Protein AF-Q5DE29-F1 (afdb_monomer_lite)

InterPro domains:
  IPR024610 Inhibitor of growth protein, N-terminal histone-binding [PF12998] (3-106)
  IPR024610 Inhibitor of growth protein, N-terminal histone-binding [SM01408] (3-106)
  IPR028651 ING family [PTHR10333] (1-126)

Secondary structure (DSSP, 8-state):
-HHHHHHHHHHHTHHHHHHHHHHHHHHHHHHHHHHHHHHHHHHHHHHHHHHTT-S-HHHHHHHHHHHHHHHHHHHHHHHHHHHHHHHHHHHHHHHHHHHHHHHHHHHHHHHHHSTTHHHHHHHHHHHHHHHHHHHS--

pLDDT: mean 89.61, std 11.3, range [40.38, 98.31]

Radius of gyration: 28.0 Å; chains: 1; bounding box: 69×17×76 Å

Sequence (138 aa):
MLYFEDFMEAIENMPSELNESLTNVRQLDLQAQNILDSLSETIQAFFENCRLGRLLEYEKNTQILNITREYERALVYCKDKREIVENIYSTYRKLMRKLDVELEKFRLELEADNSGVTEQIEKRVQNVLGKALATTSK

Foldseek 3Di:
DVLVVVLCVLCVCLVVLVVVLVVLLVVLVVVLVVLVVVLVVLVVVLVVCVVVVVDDPVRNVVSVVVSVVSNVVSVVSVVVSVVSVVVNVVSVVVSVVSNVVSVVVVVVVVCVVPNCVVVVVVVVVCVVVVVVVVVVPD

Organism: Schistosoma japonicum (NCBI:txid6182)

Structure (mmCIF, N/CA/C/O backbone):
data_AF-Q5DE29-F1
#
_entry.id   AF-Q5DE29-F1
#
loop_
_atom_site.group_PDB
_atom_site.id
_atom_site.type_symbol
_atom_site.label_atom_id
_atom_site.label_alt_id
_atom_site.label_comp_id
_atom_site.label_asym_id
_atom_site.label_entity_id
_atom_site.label_seq_id
_atom_site.pdbx_PDB_ins_code
_atom_site.Cartn_x
_atom_site.Cartn_y
_atom_site.Cartn_z
_atom_site.occupancy
_atom_site.B_iso_or_equiv
_atom_site.auth_seq_id
_atom_site.auth_comp_id
_atom_site.auth_asym_id
_atom_site.auth_atom_id
_atom_site.pdbx_PDB_model_num
ATOM 1 N N . MET A 1 1 ? -16.767 5.890 34.124 1.00 69.62 1 MET A N 1
ATOM 2 C CA . MET A 1 1 ? -16.659 4.617 33.390 1.00 69.62 1 MET A CA 1
ATOM 3 C C . ME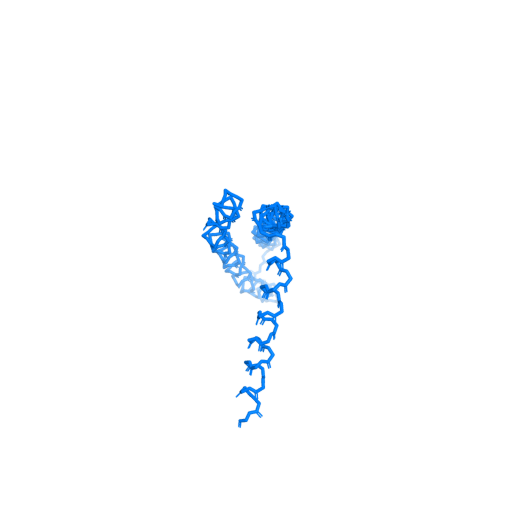T A 1 1 ? -15.254 4.547 32.842 1.00 69.62 1 MET A C 1
ATOM 5 O O . MET A 1 1 ? -15.009 5.010 31.735 1.00 69.62 1 MET A O 1
ATOM 9 N N . LEU A 1 2 ? -14.327 4.080 33.675 1.00 76.06 2 LEU A N 1
ATOM 10 C CA . LEU A 1 2 ? -12.887 4.134 33.400 1.00 76.06 2 LEU A CA 1
ATOM 11 C C . LEU A 1 2 ? -12.532 3.325 32.141 1.00 76.06 2 LEU A C 1
ATOM 13 O O . LEU A 1 2 ? -11.840 3.814 31.258 1.00 76.06 2 LEU A O 1
ATOM 17 N N . TYR A 1 3 ? -13.117 2.134 31.995 1.00 77.00 3 TYR A N 1
ATOM 18 C CA . TYR A 1 3 ? -12.814 1.241 30.872 1.00 77.00 3 TYR A CA 1
ATOM 19 C C . TYR A 1 3 ? -13.400 1.711 29.533 1.00 77.00 3 TYR A C 1
ATOM 21 O O . TYR A 1 3 ? -12.922 1.320 28.471 1.00 77.00 3 TYR A O 1
ATOM 29 N N . PHE A 1 4 ? -14.422 2.573 29.560 1.00 78.38 4 PHE A N 1
ATOM 30 C CA . PHE A 1 4 ? -14.925 3.217 28.346 1.00 78.38 4 PHE A CA 1
ATOM 31 C C . PHE A 1 4 ? -13.976 4.319 27.861 1.00 78.38 4 PHE A C 1
ATOM 33 O O . PHE A 1 4 ? -13.744 4.435 26.661 1.00 78.38 4 PHE A O 1
ATOM 40 N N . GLU A 1 5 ? -13.399 5.101 28.776 1.00 83.62 5 GLU A N 1
ATOM 41 C CA . GLU A 1 5 ? -12.362 6.081 28.434 1.00 83.62 5 GLU A CA 1
ATOM 42 C C . GLU A 1 5 ? -11.120 5.377 27.870 1.00 83.62 5 GLU A C 1
ATOM 44 O O . GLU A 1 5 ? -10.668 5.748 26.789 1.00 83.62 5 GLU A O 1
ATOM 49 N N . ASP A 1 6 ? -10.671 4.283 28.497 1.00 81.69 6 ASP A N 1
ATOM 50 C CA . ASP A 1 6 ? -9.551 3.464 28.004 1.00 81.69 6 ASP A CA 1
ATOM 51 C C . ASP A 1 6 ? -9.821 2.866 26.605 1.00 81.69 6 ASP A C 1
ATOM 53 O O . ASP A 1 6 ? -8.917 2.763 25.766 1.00 81.69 6 ASP A O 1
ATOM 57 N N . PHE A 1 7 ? -11.071 2.474 26.326 1.00 82.06 7 PHE A N 1
ATOM 58 C CA . PHE A 1 7 ? -11.500 2.005 25.004 1.00 82.06 7 PHE A CA 1
ATOM 59 C C . PHE A 1 7 ? -11.448 3.129 23.961 1.00 82.06 7 PHE A C 1
ATOM 61 O O . PHE A 1 7 ? -10.958 2.917 22.849 1.00 82.06 7 PHE A O 1
ATOM 68 N N . MET A 1 8 ? -11.940 4.321 24.309 1.00 87.12 8 MET A N 1
ATOM 69 C CA . MET A 1 8 ? -11.951 5.482 23.417 1.00 87.12 8 MET A CA 1
ATOM 70 C C . MET A 1 8 ? -10.534 5.996 23.133 1.00 87.12 8 MET A C 1
ATOM 72 O O . MET A 1 8 ? -10.209 6.261 21.977 1.00 87.12 8 MET A O 1
ATOM 76 N N . GLU A 1 9 ? -9.667 6.049 24.144 1.00 87.25 9 GLU A N 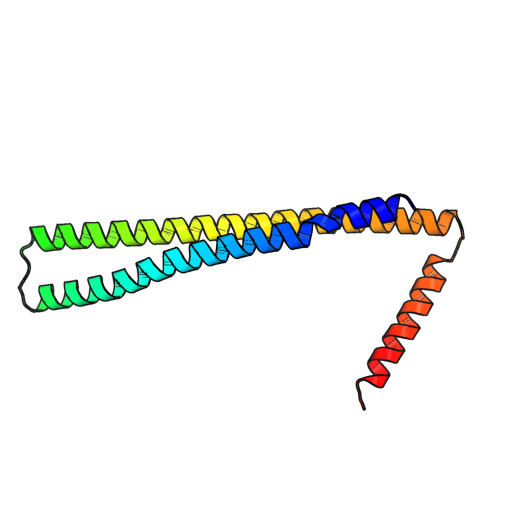1
ATOM 77 C CA . GLU A 1 9 ? -8.253 6.407 23.987 1.00 87.25 9 GLU A CA 1
ATOM 78 C C . GLU A 1 9 ? -7.527 5.403 23.076 1.00 87.25 9 GLU A C 1
ATOM 80 O O . GLU A 1 9 ? -6.733 5.782 22.213 1.00 87.25 9 GLU A O 1
ATOM 85 N N . ALA A 1 10 ? -7.840 4.105 23.191 1.00 81.69 10 ALA A N 1
ATOM 86 C CA . ALA A 1 10 ? -7.231 3.081 22.346 1.00 81.69 10 ALA A CA 1
ATOM 87 C C . ALA A 1 10 ? -7.543 3.253 20.847 1.00 81.69 10 ALA A C 1
ATOM 89 O O . ALA A 1 10 ? -6.726 2.844 20.019 1.00 81.69 10 ALA A O 1
ATOM 90 N N . ILE A 1 11 ? -8.691 3.837 20.482 1.00 88.56 11 ILE A N 1
ATOM 91 C CA . ILE A 1 11 ? -9.079 4.060 19.078 1.00 88.56 11 ILE A CA 1
ATOM 92 C C . ILE A 1 11 ? -8.767 5.464 18.557 1.00 88.56 11 ILE A C 1
ATOM 94 O O . ILE A 1 11 ? -8.786 5.650 17.342 1.00 88.56 11 ILE A O 1
ATOM 98 N N . GLU A 1 12 ? -8.484 6.433 19.426 1.00 90.12 12 GLU A N 1
ATOM 99 C CA . GLU A 1 12 ? -8.433 7.860 19.078 1.00 90.12 12 GLU A CA 1
ATOM 100 C C . GLU A 1 12 ? -7.460 8.168 17.930 1.00 90.12 12 GLU A C 1
ATOM 102 O O . GLU A 1 12 ? -7.821 8.830 16.956 1.00 90.12 12 GLU A O 1
ATOM 107 N N . ASN A 1 13 ? -6.247 7.616 17.992 1.00 87.31 13 ASN A N 1
ATOM 108 C CA . ASN A 1 13 ? -5.200 7.897 17.006 1.00 87.31 13 ASN A CA 1
ATOM 109 C C . ASN A 1 13 ? -5.259 6.992 15.766 1.00 87.31 13 ASN A C 1
ATOM 111 O O . ASN A 1 13 ? -4.666 7.316 14.733 1.00 87.31 13 ASN A O 1
ATOM 115 N N . MET A 1 14 ? -6.010 5.885 15.827 1.00 88.62 14 MET A N 1
ATOM 116 C CA . MET A 1 14 ? -6.025 4.857 14.779 1.00 88.62 14 MET A CA 1
ATOM 117 C C . MET A 1 14 ? -6.376 5.418 13.387 1.00 88.62 14 MET A C 1
ATOM 119 O O . MET A 1 14 ? -5.667 5.088 12.431 1.00 88.62 14 MET A O 1
ATOM 123 N N . PRO A 1 15 ? -7.401 6.280 13.215 1.00 90.69 15 PRO A N 1
ATOM 124 C CA . PRO A 1 15 ? -7.722 6.829 11.900 1.00 90.69 15 PRO A CA 1
ATOM 125 C C . PRO A 1 15 ? -6.585 7.672 11.313 1.00 90.69 15 PRO A C 1
ATOM 127 O O . PRO A 1 15 ? -6.323 7.594 10.113 1.00 90.69 15 PRO A O 1
ATOM 130 N N . SER A 1 16 ? -5.903 8.467 12.144 1.00 92.06 16 SER A N 1
ATOM 131 C CA . SER A 1 16 ? -4.799 9.324 11.698 1.00 92.06 16 SER A CA 1
ATOM 132 C C . SER A 1 16 ? -3.591 8.489 11.274 1.00 92.06 16 SER A C 1
ATOM 134 O O . SER A 1 16 ? -3.097 8.654 10.160 1.00 92.06 16 SER A O 1
ATOM 136 N N . GLU A 1 17 ? -3.170 7.539 12.114 1.00 91.06 17 GLU A N 1
ATOM 137 C CA . GLU A 1 17 ? -2.038 6.643 11.834 1.00 91.06 17 GLU A CA 1
ATOM 138 C C . GLU A 1 17 ? -2.272 5.784 10.582 1.00 91.06 17 GLU A C 1
ATOM 140 O O . GLU A 1 17 ? -1.367 5.581 9.763 1.00 91.06 17 GLU A O 1
ATOM 145 N N . LEU A 1 18 ? -3.505 5.296 10.398 1.00 93.81 18 LEU A N 1
ATOM 146 C CA . LEU A 1 18 ? -3.881 4.533 9.213 1.00 93.81 18 LEU A CA 1
ATOM 147 C C . LEU A 1 18 ? -3.834 5.404 7.954 1.00 93.81 18 LEU A C 1
ATOM 149 O O . LEU A 1 18 ? -3.292 4.972 6.937 1.00 93.81 18 LEU A O 1
ATOM 153 N N . ASN A 1 19 ? -4.369 6.626 8.012 1.00 95.50 19 ASN A N 1
ATOM 154 C CA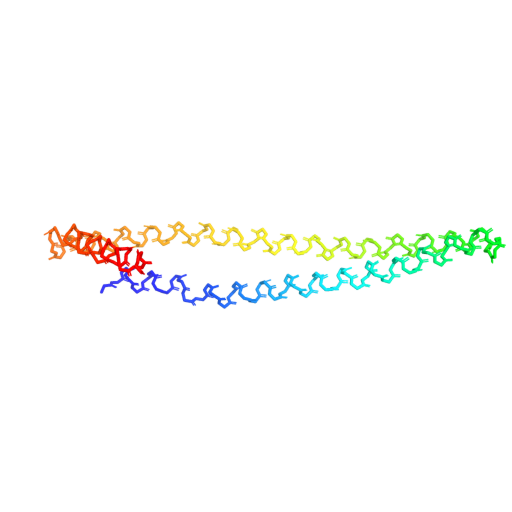 . ASN A 1 19 ? -4.341 7.555 6.882 1.00 95.50 19 ASN A CA 1
ATOM 155 C C . ASN A 1 19 ? -2.911 7.926 6.480 1.00 95.50 19 ASN A C 1
ATOM 157 O O . ASN A 1 19 ? -2.599 7.943 5.288 1.00 95.50 19 ASN A O 1
ATOM 161 N N . GLU A 1 20 ? -2.035 8.185 7.449 1.00 96.44 20 GLU A N 1
ATOM 162 C CA . GLU A 1 20 ? -0.620 8.454 7.192 1.00 96.44 20 GLU A CA 1
ATOM 163 C C . GLU A 1 20 ? 0.054 7.248 6.523 1.00 96.44 20 GLU A C 1
ATOM 165 O O . GLU A 1 20 ? 0.655 7.374 5.453 1.00 96.44 20 GLU A O 1
ATOM 170 N N . SER A 1 21 ? -0.137 6.050 7.080 1.00 96.06 21 SER A N 1
ATOM 171 C CA . SER A 1 21 ? 0.435 4.815 6.533 1.00 96.06 21 SER A CA 1
ATOM 172 C C . SER A 1 21 ? -0.055 4.526 5.107 1.00 96.06 21 SER A C 1
ATOM 174 O O . SER A 1 21 ? 0.738 4.177 4.231 1.00 96.06 21 SER A O 1
ATOM 176 N N . LEU A 1 22 ? -1.351 4.713 4.836 1.00 96.50 22 LEU A N 1
ATOM 177 C CA . LEU A 1 22 ? -1.933 4.538 3.501 1.00 96.50 22 LEU A CA 1
ATOM 178 C C . LEU A 1 22 ? -1.474 5.618 2.513 1.00 96.50 22 LEU A C 1
ATOM 180 O O . LEU A 1 22 ? -1.309 5.334 1.325 1.00 96.50 22 LEU A O 1
ATOM 184 N N . THR A 1 23 ? -1.230 6.838 2.990 1.00 97.88 23 THR A N 1
ATOM 185 C CA . THR A 1 23 ? -0.651 7.912 2.173 1.00 97.88 23 THR A CA 1
ATOM 186 C C . THR A 1 23 ? 0.769 7.550 1.742 1.00 97.88 23 THR A C 1
ATOM 188 O O . THR A 1 23 ? 1.090 7.657 0.557 1.00 97.88 23 THR A O 1
ATOM 191 N N . ASN A 1 24 ? 1.580 7.016 2.658 1.00 97.69 24 ASN A N 1
ATOM 192 C CA . ASN A 1 24 ? 2.929 6.532 2.354 1.00 97.69 24 ASN A CA 1
ATOM 193 C C . ASN A 1 24 ? 2.900 5.364 1.353 1.00 97.69 24 ASN A C 1
ATOM 195 O O . ASN A 1 24 ? 3.648 5.367 0.375 1.00 97.69 24 ASN A O 1
ATOM 199 N N . VAL A 1 25 ? 1.980 4.407 1.528 1.00 98.12 25 VAL A N 1
ATOM 200 C CA . VAL A 1 25 ? 1.744 3.308 0.569 1.00 98.12 25 VAL A CA 1
ATOM 201 C C . VAL A 1 25 ? 1.422 3.846 -0.826 1.00 98.12 25 VAL A C 1
ATOM 203 O O . VAL A 1 25 ? 2.016 3.402 -1.807 1.00 98.12 25 VAL A O 1
ATOM 206 N N . ARG A 1 26 ? 0.524 4.834 -0.925 1.00 98.19 26 ARG A N 1
ATOM 207 C CA . ARG A 1 26 ? 0.161 5.467 -2.200 1.00 98.19 26 ARG A CA 1
ATOM 208 C C . ARG A 1 26 ? 1.354 6.167 -2.850 1.00 98.19 26 ARG A C 1
ATOM 210 O O . ARG A 1 26 ? 1.500 6.108 -4.069 1.00 98.19 26 ARG A O 1
ATOM 217 N N . GLN A 1 27 ? 2.190 6.836 -2.061 1.00 98.19 27 GLN A N 1
ATOM 218 C CA . GLN A 1 27 ? 3.385 7.506 -2.565 1.00 98.19 27 GLN A CA 1
ATOM 219 C C . GLN A 1 27 ? 4.396 6.506 -3.137 1.00 98.19 27 GLN A C 1
ATOM 221 O O . GLN A 1 27 ? 4.895 6.724 -4.241 1.00 98.19 27 GLN A O 1
ATOM 226 N N . LEU A 1 28 ? 4.659 5.403 -2.428 1.00 98.31 28 LEU A N 1
ATOM 227 C CA . LEU A 1 28 ? 5.539 4.332 -2.906 1.00 98.31 28 LEU A CA 1
ATOM 228 C C . LEU A 1 28 ? 4.995 3.679 -4.180 1.00 98.31 28 LEU A C 1
ATOM 230 O O . LEU A 1 28 ? 5.756 3.433 -5.114 1.00 98.31 28 LEU A O 1
ATOM 234 N N . ASP A 1 29 ? 3.679 3.460 -4.252 1.00 98.31 29 ASP A N 1
ATOM 235 C CA . ASP A 1 29 ? 3.040 2.937 -5.462 1.00 98.31 29 ASP A CA 1
ATOM 236 C C . ASP A 1 29 ? 3.206 3.870 -6.658 1.00 98.31 29 ASP A C 1
ATOM 238 O O . ASP A 1 29 ? 3.556 3.419 -7.748 1.00 98.31 29 ASP A O 1
ATOM 242 N N . LEU A 1 30 ? 3.030 5.178 -6.458 1.00 98.31 30 LEU A N 1
ATOM 243 C CA . LEU A 1 30 ? 3.255 6.159 -7.516 1.00 98.31 30 LEU A CA 1
ATOM 244 C C . LEU A 1 30 ? 4.721 6.168 -7.980 1.00 98.31 30 LEU A C 1
ATOM 246 O O . LEU A 1 30 ? 4.987 6.242 -9.178 1.00 98.31 30 LEU A O 1
ATOM 250 N N . GLN A 1 31 ? 5.679 6.068 -7.054 1.00 98.19 31 GLN A N 1
ATOM 251 C CA . GLN A 1 31 ? 7.106 6.012 -7.386 1.00 98.19 31 GLN A CA 1
ATOM 252 C C . GLN A 1 31 ? 7.469 4.754 -8.181 1.00 98.19 31 GLN A C 1
ATOM 254 O O . GLN A 1 31 ? 8.175 4.853 -9.186 1.00 98.19 31 GLN A O 1
ATOM 259 N N . ALA A 1 32 ? 6.966 3.587 -7.771 1.00 98.25 32 ALA A N 1
ATOM 260 C CA . ALA A 1 32 ? 7.156 2.344 -8.507 1.00 98.25 32 ALA A CA 1
ATOM 261 C C . ALA A 1 32 ? 6.537 2.425 -9.910 1.00 98.25 32 ALA A C 1
ATOM 263 O O . ALA A 1 32 ? 7.205 2.087 -10.887 1.00 98.25 32 ALA A O 1
ATOM 264 N N . GLN A 1 33 ? 5.302 2.929 -10.024 1.00 98.12 33 GLN A N 1
ATOM 265 C CA . GLN A 1 33 ? 4.602 3.043 -11.304 1.00 98.12 33 GLN A CA 1
ATOM 266 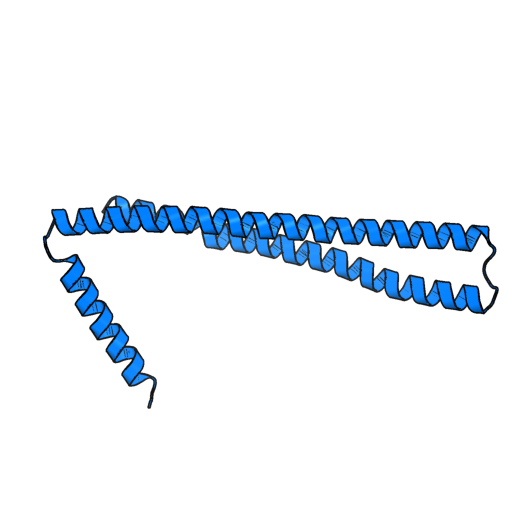C C . GLN A 1 33 ? 5.346 3.957 -12.283 1.00 98.12 33 GLN A C 1
ATOM 268 O O . GLN A 1 33 ? 5.585 3.558 -13.417 1.00 98.12 33 GLN A O 1
ATOM 273 N N . ASN A 1 34 ? 5.809 5.126 -11.829 1.00 98.06 34 ASN A N 1
ATOM 274 C CA . ASN A 1 34 ? 6.570 6.052 -12.671 1.00 98.06 34 ASN A CA 1
ATOM 275 C C . ASN A 1 34 ? 7.837 5.405 -13.260 1.00 98.06 34 ASN A C 1
ATOM 277 O O . ASN A 1 34 ? 8.190 5.660 -14.412 1.00 98.06 34 ASN A O 1
ATOM 281 N N . ILE A 1 35 ? 8.526 4.559 -12.483 1.00 98.06 35 ILE A N 1
ATOM 282 C CA . ILE A 1 35 ? 9.702 3.825 -12.971 1.00 98.06 35 ILE A CA 1
ATOM 283 C C . ILE A 1 35 ? 9.290 2.775 -13.997 1.00 98.06 35 ILE A C 1
ATOM 285 O O . ILE A 1 35 ? 9.931 2.669 -15.038 1.00 98.06 35 ILE A O 1
ATOM 289 N N . LEU A 1 36 ? 8.238 2.005 -13.718 1.00 97.88 36 LEU A N 1
ATOM 290 C CA . LEU A 1 36 ? 7.755 0.962 -14.623 1.00 97.88 36 LEU A CA 1
ATOM 291 C C . LEU A 1 36 ? 7.283 1.536 -15.966 1.00 97.88 36 LEU A C 1
ATOM 293 O O . LEU A 1 36 ? 7.573 0.947 -17.008 1.00 97.88 36 LEU A O 1
ATOM 297 N N . ASP A 1 37 ? 6.632 2.698 -15.954 1.00 97.88 37 ASP A N 1
ATOM 298 C CA . ASP A 1 37 ? 6.189 3.388 -17.167 1.00 97.88 37 ASP A CA 1
ATOM 299 C C . ASP A 1 37 ? 7.394 3.856 -17.999 1.00 97.88 37 ASP A C 1
ATOM 301 O O . ASP A 1 37 ? 7.496 3.542 -19.186 1.00 97.88 37 ASP A O 1
ATOM 305 N N . SER A 1 38 ? 8.375 4.507 -17.361 1.00 96.94 38 SER A N 1
ATOM 306 C CA . SER A 1 38 ? 9.622 4.926 -18.020 1.00 96.94 38 SER A CA 1
ATOM 307 C C . SER A 1 38 ? 10.447 3.739 -18.544 1.00 96.94 38 SER A C 1
ATOM 309 O O . SER A 1 38 ? 11.034 3.798 -19.631 1.00 96.94 38 SER A O 1
ATOM 311 N N . LEU A 1 39 ? 10.469 2.628 -17.804 1.00 97.25 39 LEU A N 1
ATOM 312 C CA . LEU A 1 39 ? 11.098 1.380 -18.227 1.00 97.25 39 LEU A CA 1
ATOM 313 C C . LEU A 1 39 ? 10.422 0.796 -19.463 1.00 97.25 39 LEU A C 1
ATOM 315 O O . LEU A 1 39 ? 11.125 0.357 -20.367 1.00 97.25 39 LEU A O 1
ATOM 319 N N . SER A 1 40 ? 9.090 0.811 -19.528 1.00 97.00 40 SER A N 1
ATOM 320 C CA . SER A 1 40 ? 8.336 0.317 -20.685 1.00 97.00 40 SER A CA 1
ATOM 321 C C . SER A 1 40 ? 8.769 1.020 -21.977 1.00 97.00 40 SER A C 1
ATOM 323 O O . SER A 1 40 ? 9.135 0.362 -22.956 1.00 97.00 40 SER A O 1
ATOM 325 N N . GLU A 1 41 ? 8.848 2.354 -21.950 1.00 96.69 41 GLU A N 1
ATOM 326 C CA . GLU A 1 41 ? 9.324 3.160 -23.082 1.00 96.69 41 GLU A CA 1
ATOM 327 C C . GLU A 1 41 ? 10.791 2.854 -23.429 1.00 96.69 41 GLU A C 1
ATOM 329 O O . GLU A 1 41 ? 11.144 2.654 -24.596 1.00 96.69 41 GLU A O 1
ATOM 334 N N . THR A 1 42 ? 11.648 2.757 -22.408 1.00 95.75 42 THR A N 1
ATOM 335 C CA . THR A 1 42 ? 13.083 2.469 -22.568 1.00 95.75 42 THR A CA 1
ATOM 336 C C . THR A 1 42 ? 13.316 1.096 -23.198 1.00 95.75 42 THR A C 1
ATOM 338 O O . THR A 1 42 ? 14.139 0.955 -24.103 1.00 95.75 42 THR A O 1
ATOM 341 N N . ILE A 1 43 ? 12.573 0.081 -22.756 1.00 96.81 43 ILE A N 1
ATOM 342 C CA . ILE A 1 43 ? 12.654 -1.291 -23.261 1.00 96.81 43 ILE A CA 1
ATOM 343 C C . ILE A 1 43 ? 12.183 -1.350 -24.713 1.00 96.81 43 ILE A C 1
ATOM 345 O O . ILE A 1 43 ? 12.854 -1.959 -25.549 1.00 96.81 43 ILE A O 1
ATOM 349 N N . GLN A 1 44 ? 11.073 -0.684 -25.042 1.00 96.81 44 GLN A N 1
ATOM 350 C CA . GLN A 1 44 ? 10.579 -0.616 -26.416 1.00 96.81 44 GLN A CA 1
ATOM 351 C C . GLN A 1 44 ? 11.618 0.029 -27.346 1.00 96.81 44 GLN A C 1
ATOM 353 O O . GLN A 1 44 ? 11.956 -0.534 -28.390 1.00 96.81 44 GLN A O 1
ATOM 358 N N . ALA A 1 45 ? 12.185 1.170 -26.945 1.00 95.31 45 ALA A N 1
ATOM 359 C CA . ALA A 1 45 ? 13.231 1.844 -27.707 1.00 95.31 45 ALA A CA 1
ATOM 360 C C . ALA A 1 45 ? 14.499 0.982 -27.836 1.00 95.31 45 ALA A C 1
ATOM 362 O O . ALA A 1 45 ? 15.122 0.940 -28.901 1.00 95.31 45 ALA A O 1
ATOM 363 N N . PHE A 1 46 ? 14.888 0.272 -26.777 1.00 95.94 46 PHE A N 1
ATOM 364 C CA . PHE A 1 46 ? 16.035 -0.630 -26.788 1.00 95.94 46 PHE A CA 1
ATOM 365 C C . PHE A 1 46 ? 15.863 -1.764 -27.807 1.00 95.94 46 PHE A C 1
ATOM 367 O O . PHE A 1 46 ? 16.760 -1.993 -28.625 1.00 95.94 46 PHE A O 1
ATOM 374 N N . PHE A 1 47 ? 14.709 -2.437 -27.811 1.00 95.44 47 PHE A N 1
ATOM 375 C CA . PHE A 1 47 ? 14.437 -3.516 -28.761 1.00 95.44 47 PHE A CA 1
ATOM 376 C C . PHE A 1 47 ? 14.363 -3.020 -30.207 1.00 95.44 47 PHE A C 1
ATOM 378 O O . PHE A 1 47 ? 14.931 -3.663 -31.090 1.00 95.44 47 PHE A O 1
ATOM 385 N N . GLU A 1 48 ? 13.756 -1.858 -30.460 1.00 96.38 48 GLU A N 1
ATOM 386 C CA . GLU A 1 48 ? 13.737 -1.262 -31.800 1.00 96.38 48 GLU A CA 1
ATOM 387 C C . GLU A 1 48 ? 15.146 -0.922 -32.300 1.00 96.38 48 GLU A C 1
ATOM 389 O O . GLU A 1 48 ? 15.504 -1.232 -33.438 1.00 96.38 48 GLU A O 1
ATOM 394 N N . ASN A 1 49 ? 15.997 -0.355 -31.444 1.00 94.00 49 ASN A N 1
ATOM 395 C CA . ASN A 1 49 ? 17.376 -0.050 -31.819 1.00 94.00 49 ASN A CA 1
ATOM 396 C C . ASN A 1 49 ? 18.227 -1.314 -32.030 1.00 94.00 49 ASN A C 1
ATOM 398 O O . ASN A 1 49 ? 19.047 -1.345 -32.951 1.00 94.00 49 ASN A O 1
ATOM 402 N N . CYS A 1 50 ? 17.997 -2.376 -31.250 1.00 92.94 50 CYS A N 1
ATOM 403 C CA . CYS A 1 50 ? 18.609 -3.685 -31.483 1.00 92.94 50 CYS A CA 1
ATOM 404 C C . CYS A 1 50 ? 18.170 -4.288 -32.825 1.00 92.94 50 CYS A C 1
ATOM 406 O O . CYS A 1 50 ? 19.016 -4.738 -33.597 1.00 92.94 50 CYS A O 1
ATOM 408 N N . ARG A 1 51 ? 16.865 -4.255 -33.128 1.00 93.56 51 ARG A N 1
ATOM 409 C CA . ARG A 1 51 ? 16.286 -4.771 -34.381 1.00 93.56 51 ARG A CA 1
ATOM 410 C C . ARG A 1 51 ? 16.875 -4.085 -35.610 1.00 93.56 51 ARG A C 1
ATOM 412 O O . ARG A 1 51 ? 17.117 -4.734 -36.622 1.00 93.56 51 ARG A O 1
ATOM 419 N N . LEU A 1 52 ? 17.119 -2.781 -35.512 1.00 94.00 52 LEU A N 1
ATOM 420 C CA . LEU A 1 52 ? 17.683 -1.966 -36.588 1.00 94.00 52 LEU A CA 1
ATOM 421 C C . LEU A 1 52 ? 19.220 -2.016 -36.653 1.00 94.00 52 LEU A C 1
ATOM 423 O O . LEU A 1 52 ? 19.804 -1.325 -37.485 1.00 94.00 52 LEU A O 1
ATOM 427 N N . GLY A 1 53 ? 19.880 -2.791 -35.783 1.00 91.44 53 GLY A N 1
ATOM 428 C CA . GLY A 1 53 ? 21.342 -2.897 -35.743 1.00 91.44 53 GLY A CA 1
ATOM 429 C C . GLY A 1 53 ? 22.047 -1.590 -35.366 1.00 91.44 53 GLY A C 1
ATOM 430 O O . GLY A 1 53 ? 23.198 -1.390 -35.738 1.00 91.44 53 GLY A O 1
ATOM 431 N N . ARG A 1 54 ? 21.360 -0.686 -34.654 1.00 90.50 54 ARG A N 1
ATOM 432 C CA . ARG A 1 54 ? 21.854 0.662 -34.314 1.00 90.50 54 ARG A CA 1
ATOM 433 C C . ARG A 1 54 ? 22.762 0.703 -33.087 1.00 90.50 54 ARG A C 1
ATOM 435 O O . ARG A 1 54 ? 23.309 1.759 -32.801 1.00 90.50 54 ARG A O 1
ATOM 442 N N . LEU A 1 55 ? 22.875 -0.406 -32.356 1.00 90.50 55 LEU A N 1
ATOM 443 C CA . LEU A 1 55 ? 23.616 -0.487 -31.098 1.00 90.50 55 LEU A CA 1
ATOM 444 C C . LEU A 1 55 ? 24.804 -1.433 -31.214 1.00 90.50 55 LEU A C 1
ATOM 446 O O . LEU A 1 55 ? 24.666 -2.579 -31.657 1.00 90.50 55 LEU A O 1
ATOM 450 N N . LEU A 1 56 ? 25.947 -0.964 -30.728 1.00 93.62 56 LEU A N 1
ATOM 451 C CA . LEU A 1 56 ? 27.136 -1.775 -30.508 1.00 93.62 56 LEU A CA 1
ATOM 452 C C . LEU A 1 56 ? 26.937 -2.688 -29.290 1.00 93.62 56 LEU A C 1
ATOM 454 O O . LEU A 1 56 ? 26.122 -2.425 -28.407 1.00 93.62 56 LEU A O 1
ATOM 458 N N . GLU A 1 57 ? 27.707 -3.773 -29.216 1.00 92.25 57 GLU A N 1
ATOM 459 C CA . GLU A 1 57 ? 27.543 -4.784 -28.162 1.00 92.25 57 GLU A CA 1
ATOM 460 C C . GLU A 1 57 ? 27.740 -4.209 -26.748 1.00 92.25 57 GLU A C 1
ATOM 462 O O . GLU A 1 57 ? 26.995 -4.543 -25.827 1.00 92.25 57 GLU A O 1
ATOM 467 N N . TYR A 1 58 ? 28.689 -3.280 -26.574 1.00 94.25 58 TYR A N 1
ATOM 468 C CA . TYR A 1 58 ? 28.889 -2.614 -25.285 1.00 94.25 58 TYR A CA 1
ATOM 469 C C . TYR A 1 58 ? 27.683 -1.742 -24.897 1.00 94.25 58 TYR A C 1
ATOM 471 O O . TYR A 1 58 ? 27.296 -1.735 -23.732 1.00 94.25 58 TYR A O 1
ATOM 479 N N . GLU A 1 59 ? 27.050 -1.058 -25.858 1.00 93.19 59 GLU A N 1
ATOM 480 C CA . GLU A 1 59 ? 25.887 -0.192 -25.614 1.00 93.19 59 GLU A CA 1
ATOM 481 C C . GLU A 1 59 ? 24.680 -1.014 -25.184 1.00 93.19 59 GLU A C 1
ATOM 483 O O . GLU A 1 59 ? 23.947 -0.613 -24.279 1.00 93.19 59 GLU A O 1
ATOM 488 N N . LYS A 1 60 ? 24.509 -2.203 -25.777 1.00 93.62 60 LYS A N 1
ATOM 489 C CA . LYS A 1 60 ? 23.474 -3.147 -25.350 1.00 93.62 60 LYS A CA 1
ATOM 490 C C . LYS A 1 60 ? 23.675 -3.571 -23.904 1.00 93.62 60 LYS A C 1
ATOM 492 O O . LYS A 1 60 ? 22.739 -3.485 -23.114 1.00 93.62 60 LYS A O 1
ATOM 497 N N . ASN A 1 61 ? 24.894 -3.970 -23.545 1.00 95.25 61 ASN A N 1
ATOM 498 C CA . ASN A 1 61 ? 25.216 -4.379 -22.179 1.00 95.25 61 ASN A CA 1
ATOM 499 C C . ASN A 1 61 ? 24.979 -3.243 -21.175 1.00 95.25 61 ASN A C 1
ATOM 501 O O . ASN A 1 61 ? 24.390 -3.468 -20.119 1.00 95.25 61 ASN A O 1
ATOM 505 N N . THR A 1 62 ? 25.368 -2.011 -21.516 1.00 95.69 62 THR A N 1
ATOM 506 C CA . THR A 1 62 ? 25.100 -0.833 -20.680 1.00 95.69 62 THR A CA 1
ATOM 507 C C . THR A 1 62 ? 23.602 -0.584 -20.502 1.00 95.69 62 THR A C 1
ATOM 509 O O . THR A 1 62 ? 23.158 -0.347 -19.378 1.00 95.69 62 THR A O 1
ATOM 512 N N . GLN A 1 63 ? 22.809 -0.670 -21.573 1.00 94.44 63 GLN A N 1
ATOM 513 C CA . GLN A 1 63 ? 21.359 -0.471 -21.492 1.00 94.44 63 GLN A CA 1
ATOM 514 C C . GLN A 1 63 ? 20.672 -1.559 -20.663 1.00 94.44 63 GLN A C 1
ATOM 516 O O . GLN A 1 63 ? 19.849 -1.242 -19.808 1.00 94.44 63 GLN A O 1
ATOM 521 N N . ILE A 1 64 ? 21.056 -2.826 -20.840 1.00 95.62 64 ILE A N 1
ATOM 522 C CA . ILE A 1 64 ? 20.535 -3.945 -20.040 1.00 95.62 64 ILE A CA 1
ATOM 523 C C . ILE A 1 64 ? 20.836 -3.735 -18.552 1.00 95.62 64 ILE A C 1
ATOM 525 O O . ILE A 1 64 ? 19.956 -3.920 -17.709 1.00 95.62 64 ILE A O 1
ATOM 529 N N . LEU A 1 65 ? 22.056 -3.306 -18.218 1.00 97.25 65 LEU A N 1
ATOM 530 C CA . LEU A 1 65 ? 22.447 -3.021 -16.838 1.00 97.25 65 LEU A CA 1
ATOM 531 C C . LEU A 1 65 ? 21.612 -1.876 -16.238 1.00 97.25 65 LEU A C 1
ATOM 533 O O . LEU A 1 65 ? 21.180 -1.961 -15.089 1.00 97.25 65 LEU A O 1
ATOM 537 N N . ASN A 1 66 ? 21.356 -0.821 -17.014 1.00 96.69 66 ASN A N 1
ATOM 538 C CA . ASN A 1 66 ? 20.520 0.298 -16.579 1.00 96.69 66 ASN A CA 1
ATOM 539 C C . ASN A 1 66 ? 19.065 -0.130 -16.359 1.00 96.69 66 ASN A C 1
ATOM 541 O O . ASN A 1 66 ? 18.518 0.150 -15.297 1.00 96.69 66 ASN A O 1
ATOM 545 N N . ILE A 1 67 ? 18.472 -0.864 -17.305 1.00 97.19 67 ILE A N 1
ATOM 546 C CA . ILE A 1 67 ? 17.112 -1.414 -17.186 1.00 97.19 67 ILE A CA 1
ATOM 547 C C . ILE A 1 67 ? 16.997 -2.296 -15.937 1.00 97.19 67 ILE A C 1
ATOM 549 O O . ILE A 1 67 ? 16.051 -2.162 -15.164 1.00 97.19 67 ILE A O 1
ATOM 553 N N . THR A 1 68 ? 17.984 -3.164 -15.701 1.00 97.50 68 THR A N 1
ATOM 554 C CA . THR A 1 68 ? 18.007 -4.052 -14.528 1.00 97.50 68 THR A CA 1
ATOM 555 C C . THR A 1 68 ? 18.039 -3.251 -13.227 1.00 97.50 68 THR A C 1
ATOM 557 O O . THR A 1 68 ? 17.225 -3.495 -12.340 1.00 97.50 68 THR A O 1
ATOM 560 N N . ARG A 1 69 ? 18.914 -2.241 -13.134 1.00 97.94 69 ARG A N 1
ATOM 561 C CA . ARG A 1 69 ? 19.017 -1.368 -11.954 1.00 97.94 69 ARG A CA 1
ATOM 562 C C . ARG A 1 69 ? 17.708 -0.630 -11.663 1.00 97.94 69 ARG A C 1
ATOM 564 O O . ARG A 1 69 ? 17.315 -0.479 -10.510 1.00 97.94 69 ARG A O 1
ATOM 571 N N . GLU A 1 70 ? 17.036 -0.153 -12.701 1.00 97.75 70 GLU A N 1
ATOM 572 C CA . GLU A 1 70 ? 15.757 0.544 -12.572 1.00 97.75 70 GLU A CA 1
ATOM 573 C C . GLU A 1 70 ? 14.638 -0.400 -12.098 1.00 97.75 70 GLU A C 1
ATOM 575 O O . GLU A 1 70 ? 13.875 -0.044 -11.198 1.00 97.75 70 GLU A O 1
ATOM 580 N N . TYR A 1 71 ? 14.595 -1.641 -12.596 1.00 97.94 71 TYR A N 1
ATOM 581 C CA . TYR A 1 71 ? 13.684 -2.665 -12.069 1.00 97.94 71 TYR A CA 1
ATOM 582 C C . TYR A 1 71 ? 13.963 -3.002 -10.603 1.00 97.94 71 TYR A C 1
ATOM 584 O O . TYR A 1 71 ? 13.025 -3.129 -9.815 1.00 97.94 71 TYR A O 1
ATOM 592 N N . GLU A 1 72 ? 15.234 -3.126 -10.216 1.00 98.19 72 GLU A N 1
ATOM 593 C CA . GLU A 1 72 ? 15.620 -3.336 -8.818 1.00 98.19 72 GLU A CA 1
ATOM 594 C C . GLU A 1 72 ? 15.144 -2.180 -7.932 1.00 98.19 72 GLU A C 1
ATOM 596 O O . GLU A 1 72 ? 14.627 -2.419 -6.841 1.00 98.19 72 GLU A O 1
ATOM 601 N N . ARG A 1 73 ? 15.233 -0.935 -8.418 1.00 97.81 73 ARG A N 1
ATOM 602 C CA . ARG A 1 73 ? 14.722 0.241 -7.703 1.00 97.81 73 ARG A CA 1
ATOM 603 C C . ARG A 1 73 ? 13.203 0.195 -7.524 1.00 97.81 73 ARG A C 1
ATOM 605 O O . ARG A 1 73 ? 12.725 0.407 -6.413 1.00 97.81 73 ARG A O 1
ATOM 612 N N . ALA A 1 74 ? 12.446 -0.137 -8.571 1.00 98.12 74 ALA A N 1
ATOM 613 C CA . ALA A 1 74 ? 10.995 -0.323 -8.459 1.00 98.12 74 ALA A CA 1
ATOM 614 C C . ALA A 1 74 ? 10.634 -1.460 -7.483 1.00 98.12 74 ALA A C 1
ATOM 616 O O . ALA A 1 74 ? 9.693 -1.343 -6.698 1.00 98.12 74 ALA A O 1
ATOM 617 N N . LEU A 1 75 ? 11.412 -2.548 -7.482 1.00 98.19 75 LEU A N 1
ATOM 618 C CA . LEU A 1 75 ? 11.221 -3.671 -6.567 1.00 98.19 75 LEU A CA 1
ATOM 619 C C . LEU A 1 75 ? 11.428 -3.272 -5.099 1.00 98.19 75 LEU A C 1
ATOM 621 O O . LEU A 1 75 ? 10.716 -3.790 -4.239 1.00 98.19 75 LEU A O 1
ATOM 625 N N . VAL A 1 76 ? 12.373 -2.374 -4.803 1.00 98.31 76 VAL A N 1
ATOM 626 C CA . VAL A 1 76 ? 12.566 -1.835 -3.446 1.00 98.31 76 VAL A CA 1
ATOM 627 C C . VAL A 1 76 ? 11.302 -1.114 -2.978 1.00 98.31 76 VAL A C 1
ATOM 629 O O . VAL A 1 76 ? 10.752 -1.502 -1.953 1.00 98.31 76 VAL A O 1
ATOM 632 N N . TYR A 1 77 ? 10.743 -0.194 -3.773 1.00 98.25 77 TYR A N 1
ATOM 633 C CA . TYR A 1 77 ? 9.490 0.487 -3.411 1.00 98.25 77 TYR A CA 1
ATOM 634 C C . TYR A 1 77 ? 8.326 -0.482 -3.169 1.00 98.25 77 TYR A C 1
ATOM 636 O O . TYR A 1 77 ? 7.561 -0.320 -2.218 1.00 98.25 77 TYR A O 1
ATOM 644 N N . CYS A 1 78 ? 8.211 -1.535 -3.982 1.00 97.62 78 CYS A N 1
ATOM 645 C CA . CYS A 1 78 ? 7.204 -2.577 -3.779 1.00 97.62 78 CYS A CA 1
ATOM 646 C C . CYS A 1 78 ? 7.403 -3.356 -2.465 1.00 97.62 78 CYS A C 1
ATOM 648 O O . CYS A 1 78 ? 6.417 -3.725 -1.820 1.00 97.62 78 CYS A O 1
ATOM 650 N N . LYS A 1 79 ? 8.654 -3.626 -2.067 1.00 98.25 79 LYS A N 1
ATOM 651 C CA . LYS A 1 79 ? 8.976 -4.295 -0.795 1.00 98.25 79 LYS A CA 1
ATOM 652 C C . LYS A 1 79 ? 8.654 -3.401 0.398 1.00 98.25 79 LYS A C 1
ATOM 654 O O . LYS A 1 79 ? 7.979 -3.873 1.309 1.00 98.25 79 LYS A O 1
ATOM 659 N N . ASP A 1 80 ? 9.050 -2.134 0.345 1.00 98.19 80 ASP A N 1
ATOM 660 C CA . ASP A 1 80 ? 8.787 -1.154 1.403 1.00 98.19 80 ASP A CA 1
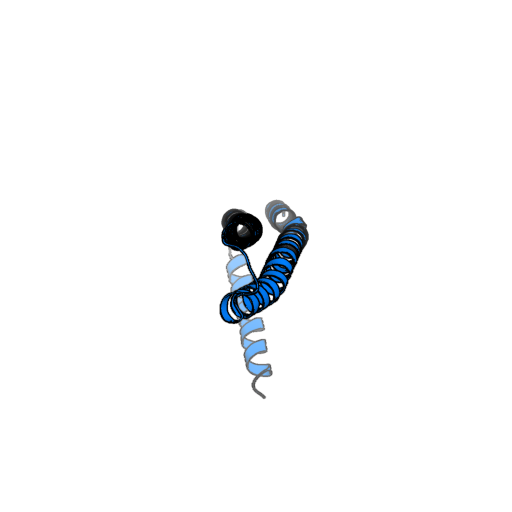ATOM 661 C C . ASP A 1 80 ? 7.276 -0.965 1.592 1.00 98.19 80 ASP A C 1
ATOM 663 O O . ASP A 1 80 ? 6.755 -1.002 2.707 1.00 98.19 80 ASP A O 1
ATOM 667 N N . LYS A 1 81 ? 6.524 -0.884 0.485 1.00 97.19 81 LYS A N 1
ATOM 668 C CA . LYS A 1 81 ? 5.059 -0.835 0.519 1.00 97.19 81 LYS A CA 1
ATOM 669 C C . LYS A 1 81 ? 4.464 -2.045 1.236 1.00 97.19 81 LYS A C 1
ATOM 671 O O . LYS A 1 81 ? 3.550 -1.898 2.048 1.00 97.19 81 LYS A O 1
ATOM 676 N N . ARG A 1 82 ? 4.953 -3.248 0.919 1.00 98.12 82 ARG A N 1
ATOM 677 C CA . ARG A 1 82 ? 4.486 -4.487 1.553 1.00 98.12 82 ARG A CA 1
ATOM 678 C C . ARG A 1 82 ? 4.737 -4.455 3.059 1.00 98.12 82 ARG A C 1
ATOM 680 O O . ARG A 1 82 ? 3.841 -4.821 3.810 1.00 98.12 82 ARG A O 1
ATOM 687 N N . GLU A 1 83 ? 5.908 -3.995 3.487 1.00 97.94 83 GLU A N 1
ATOM 688 C CA . GLU A 1 83 ? 6.256 -3.884 4.906 1.00 97.94 83 GLU A CA 1
ATOM 689 C C . GLU A 1 83 ? 5.303 -2.945 5.658 1.00 97.94 83 GLU A C 1
ATOM 691 O O . GLU A 1 83 ? 4.803 -3.302 6.726 1.00 97.94 83 GLU A O 1
ATOM 696 N N . ILE A 1 84 ? 4.951 -1.795 5.071 1.00 97.62 84 ILE A N 1
ATOM 697 C CA . ILE A 1 84 ? 3.961 -0.884 5.668 1.00 97.62 84 ILE A CA 1
ATOM 698 C C . ILE A 1 84 ? 2.605 -1.583 5.826 1.00 97.62 84 ILE A C 1
ATOM 700 O O . ILE A 1 84 ? 1.993 -1.511 6.890 1.00 97.62 84 ILE A O 1
ATOM 704 N N . VAL A 1 85 ? 2.133 -2.293 4.797 1.00 97.31 85 VAL A N 1
ATOM 705 C CA . VAL A 1 85 ? 0.843 -3.006 4.848 1.00 97.31 85 VAL A CA 1
ATOM 706 C C . VAL A 1 85 ? 0.853 -4.128 5.891 1.00 97.31 85 VAL A C 1
ATOM 708 O O . VAL A 1 85 ? -0.119 -4.294 6.631 1.00 97.31 85 VAL A O 1
ATOM 711 N N . GLU A 1 86 ? 1.951 -4.877 5.997 1.00 97.44 86 GLU A N 1
ATOM 712 C CA . GLU A 1 86 ? 2.133 -5.890 7.042 1.00 97.44 86 GLU A CA 1
ATOM 713 C C . GLU A 1 86 ? 2.097 -5.261 8.444 1.00 97.44 86 GLU A C 1
ATOM 715 O O . GLU A 1 86 ? 1.447 -5.799 9.348 1.00 97.44 86 GLU A O 1
ATOM 720 N N . ASN A 1 87 ? 2.717 -4.091 8.619 1.00 96.00 87 ASN A N 1
ATOM 721 C CA . ASN A 1 87 ? 2.689 -3.359 9.880 1.00 96.00 87 ASN A CA 1
ATOM 722 C C . ASN A 1 87 ? 1.279 -2.853 10.227 1.00 96.00 87 ASN A C 1
ATOM 724 O O . ASN A 1 87 ? 0.822 -3.072 11.349 1.00 96.00 87 ASN A O 1
ATOM 728 N N . ILE A 1 88 ? 0.545 -2.274 9.265 1.00 95.38 88 ILE A N 1
ATOM 729 C CA . ILE A 1 88 ? -0.864 -1.875 9.446 1.00 95.38 88 ILE A CA 1
ATOM 730 C C . ILE A 1 88 ? -1.680 -3.066 9.957 1.00 95.38 88 ILE A C 1
ATOM 732 O O . ILE A 1 88 ? -2.412 -2.957 10.942 1.00 95.38 88 ILE A O 1
ATOM 736 N N . TYR A 1 89 ? -1.528 -4.227 9.319 1.00 95.38 89 TYR A N 1
ATOM 737 C CA . TYR A 1 89 ? -2.272 -5.426 9.686 1.00 95.38 89 TYR A CA 1
ATOM 738 C C . TYR A 1 89 ? -1.923 -5.932 11.093 1.00 95.38 89 TYR A C 1
ATOM 740 O O . TYR A 1 89 ? -2.805 -6.325 11.863 1.00 95.38 89 TYR A O 1
ATOM 748 N N . SER A 1 90 ? -0.637 -5.903 11.446 1.00 95.00 90 SER A N 1
ATOM 749 C CA . SER A 1 90 ? -0.142 -6.260 12.777 1.00 95.00 90 SER A CA 1
ATOM 750 C C . SER A 1 90 ? -0.707 -5.336 13.859 1.00 95.00 90 SER A C 1
ATOM 752 O O . SER A 1 90 ? -1.247 -5.816 14.862 1.00 95.00 90 SER A O 1
ATOM 754 N N . THR A 1 91 ? -0.647 -4.021 13.641 1.00 92.06 91 THR A N 1
ATOM 755 C CA . THR A 1 91 ? -1.173 -3.003 14.561 1.00 92.06 91 THR A CA 1
ATOM 756 C C . THR A 1 91 ? -2.679 -3.137 14.727 1.00 92.06 91 THR A C 1
ATOM 758 O O . THR A 1 91 ? -3.159 -3.233 15.856 1.00 92.06 91 THR A O 1
ATOM 761 N N . TYR A 1 92 ? -3.421 -3.272 13.626 1.00 92.81 92 TYR A N 1
ATOM 762 C CA . TYR A 1 92 ? -4.866 -3.482 13.660 1.00 92.81 92 TYR A CA 1
ATOM 763 C C . TYR A 1 92 ? -5.251 -4.725 14.475 1.00 92.81 92 TYR A C 1
ATOM 765 O O . TYR A 1 92 ? -6.129 -4.664 15.333 1.00 92.81 92 TYR A O 1
ATOM 773 N N . ARG A 1 93 ? -4.551 -5.854 14.283 1.00 94.12 93 ARG A N 1
ATOM 774 C CA . ARG A 1 93 ? -4.805 -7.076 15.066 1.00 94.12 93 ARG A CA 1
ATOM 775 C C . ARG A 1 93 ? -4.550 -6.893 16.559 1.00 94.12 93 ARG A C 1
ATOM 777 O O . ARG A 1 93 ? -5.277 -7.474 17.362 1.00 94.12 93 ARG A O 1
ATOM 784 N N . LYS A 1 94 ? -3.502 -6.159 16.941 1.00 92.06 94 LYS A N 1
ATOM 785 C CA . LYS A 1 94 ? -3.209 -5.868 18.354 1.00 92.06 94 LYS A CA 1
ATOM 786 C C . LYS A 1 94 ? -4.288 -4.978 18.957 1.00 92.06 94 LYS A C 1
ATOM 788 O O . LYS A 1 94 ? -4.761 -5.270 20.052 1.00 92.06 94 LYS A O 1
ATOM 793 N N . LEU A 1 95 ? -4.693 -3.946 18.222 1.00 90.69 95 LEU A N 1
ATOM 794 C CA . LEU A 1 95 ? -5.735 -3.026 18.643 1.00 90.69 95 LEU A CA 1
ATOM 795 C C . LEU A 1 95 ? -7.067 -3.750 18.837 1.00 90.69 95 LEU A C 1
ATOM 797 O O . LEU A 1 95 ? -7.648 -3.628 19.904 1.00 90.69 95 LEU A O 1
ATOM 801 N N . MET A 1 96 ? -7.486 -4.590 17.886 1.00 92.38 96 MET A N 1
ATOM 802 C CA . MET A 1 96 ? -8.715 -5.381 18.014 1.00 92.38 96 MET A CA 1
ATOM 803 C C . MET A 1 96 ? -8.739 -6.201 19.313 1.00 92.38 96 MET A C 1
ATOM 805 O O . MET A 1 96 ? -9.695 -6.122 20.072 1.00 92.38 96 MET A O 1
ATOM 809 N N . ARG A 1 97 ? -7.642 -6.904 19.637 1.00 93.75 97 ARG A N 1
ATOM 810 C CA . ARG A 1 97 ? -7.547 -7.664 20.897 1.00 93.75 97 ARG A CA 1
ATOM 811 C C . ARG A 1 97 ? -7.625 -6.770 22.133 1.00 93.75 97 ARG A C 1
ATOM 813 O O . ARG A 1 97 ? -8.201 -7.182 23.133 1.00 93.75 97 ARG A O 1
ATOM 820 N N . LYS A 1 98 ? -7.009 -5.582 22.094 1.00 90.81 98 LYS A N 1
ATOM 821 C CA . LYS A 1 98 ? -7.086 -4.615 23.199 1.00 90.81 98 LYS A CA 1
ATOM 822 C C . LYS A 1 98 ? -8.528 -4.141 23.384 1.00 90.81 98 LYS A C 1
ATOM 824 O O . LYS A 1 98 ? -9.011 -4.139 24.508 1.00 90.81 98 LYS A O 1
ATOM 829 N N . LEU A 1 99 ? -9.216 -3.813 22.292 1.00 91.56 99 LEU A N 1
ATOM 830 C CA . LEU A 1 99 ? -10.619 -3.400 22.315 1.00 91.56 99 LEU A CA 1
ATOM 831 C C . LEU A 1 99 ? -11.532 -4.496 22.864 1.00 91.56 99 LEU A C 1
ATOM 833 O O . LEU A 1 99 ? -12.384 -4.187 23.686 1.00 91.56 99 LEU A O 1
ATOM 837 N N . ASP A 1 100 ? -11.316 -5.760 22.488 1.00 92.44 100 ASP A N 1
ATOM 838 C CA . ASP A 1 100 ? -12.077 -6.890 23.039 1.00 92.44 100 ASP A CA 1
ATOM 839 C C . ASP A 1 100 ? -11.916 -6.990 24.569 1.00 92.44 100 ASP A C 1
ATOM 841 O O . ASP A 1 100 ? -12.887 -7.210 25.291 1.00 92.44 100 ASP A O 1
ATOM 845 N N . VAL A 1 101 ? -10.694 -6.790 25.080 1.00 91.38 101 VAL A N 1
ATOM 846 C CA . VAL A 1 101 ? -10.410 -6.823 26.525 1.00 91.38 101 VAL A CA 1
ATOM 847 C C . VAL A 1 101 ? -11.044 -5.640 27.257 1.00 91.38 101 VAL A C 1
ATOM 849 O O . VAL A 1 101 ? -11.668 -5.843 28.298 1.00 91.38 101 VAL A O 1
ATOM 852 N N . GLU A 1 102 ? -10.887 -4.417 26.747 1.00 88.94 102 GLU A N 1
ATOM 853 C CA . GLU A 1 102 ? -11.469 -3.230 27.390 1.00 88.94 102 GLU A CA 1
ATOM 854 C C . GLU A 1 102 ? -13.002 -3.252 27.341 1.00 88.94 102 GLU A C 1
ATOM 856 O O . GLU A 1 102 ? -13.653 -2.892 28.320 1.00 88.94 102 GLU A O 1
ATOM 861 N N . LEU A 1 103 ? -13.591 -3.773 26.260 1.00 88.25 103 LEU A N 1
ATOM 862 C CA . LEU A 1 103 ? -15.036 -3.959 26.152 1.00 88.25 103 LEU A CA 1
ATOM 863 C C . LEU A 1 103 ? -15.568 -4.953 27.193 1.00 88.25 103 LEU A C 1
ATOM 865 O O . LEU A 1 103 ? -16.599 -4.696 27.813 1.00 88.25 103 LEU A O 1
ATOM 869 N N . GLU A 1 104 ? -14.868 -6.066 27.418 1.00 90.19 104 GLU A N 1
ATOM 870 C CA . GLU A 1 104 ? -15.274 -7.044 28.432 1.00 90.19 104 GLU A CA 1
ATOM 871 C C . GLU A 1 104 ? -15.162 -6.468 29.850 1.00 90.19 104 GLU A C 1
ATOM 873 O O . GLU A 1 104 ? -16.074 -6.629 30.661 1.00 90.19 104 GLU A O 1
ATOM 878 N N . LYS A 1 105 ? -14.090 -5.726 30.155 1.00 89.12 105 LYS A N 1
ATOM 879 C CA . LYS A 1 105 ? -13.966 -5.026 31.445 1.00 89.12 105 LYS A CA 1
ATOM 880 C C . LYS A 1 105 ? -15.084 -4.007 31.645 1.00 89.12 105 LYS A C 1
ATOM 882 O O . LYS A 1 105 ? -15.663 -3.948 32.726 1.00 89.12 105 LYS A O 1
ATOM 887 N N . PHE A 1 106 ? -15.417 -3.248 30.602 1.00 86.62 106 PHE A N 1
ATOM 888 C CA . PHE A 1 106 ? -16.521 -2.296 30.633 1.00 86.62 106 PHE A CA 1
ATOM 889 C C . PHE A 1 106 ? -17.868 -2.987 30.885 1.00 86.62 106 PHE A C 1
ATOM 891 O O . PHE A 1 106 ? -18.675 -2.522 31.690 1.00 86.62 106 PHE A O 1
ATOM 898 N N . ARG A 1 107 ? -18.101 -4.143 30.255 1.00 86.75 107 ARG A N 1
ATOM 899 C CA . ARG A 1 107 ? -19.289 -4.967 30.504 1.00 86.75 107 ARG A CA 1
ATOM 900 C C . ARG A 1 107 ? -19.372 -5.415 31.965 1.00 86.75 107 ARG A C 1
ATOM 902 O O . ARG A 1 107 ? -20.440 -5.321 32.567 1.00 86.75 107 ARG A O 1
ATOM 909 N N . LEU A 1 108 ? -18.261 -5.882 32.536 1.00 89.44 108 LEU A N 1
ATOM 910 C CA . LEU A 1 108 ? -18.193 -6.291 33.941 1.00 89.44 108 LEU A CA 1
ATOM 911 C C . LEU A 1 108 ? -18.421 -5.110 34.901 1.00 89.44 108 LEU A C 1
ATOM 913 O O . LEU A 1 108 ? -19.114 -5.288 35.899 1.00 89.44 108 LEU A O 1
ATOM 917 N N . GLU A 1 109 ? -17.895 -3.916 34.593 1.00 89.19 109 GLU A N 1
ATOM 918 C CA . GLU A 1 109 ? -18.158 -2.673 35.347 1.00 89.19 109 GLU A CA 1
ATOM 919 C C . GLU A 1 109 ? -19.665 -2.358 35.365 1.00 89.19 109 GLU A C 1
ATOM 921 O O . GLU A 1 109 ? -20.246 -2.168 36.432 1.00 89.19 109 GLU A O 1
ATOM 926 N N . LEU A 1 110 ? -20.329 -2.407 34.202 1.00 87.75 110 LEU A N 1
ATOM 927 C CA . LEU A 1 110 ? -21.773 -2.168 34.089 1.00 87.75 110 LEU A CA 1
ATOM 928 C C . LEU A 1 110 ? -22.618 -3.162 34.891 1.00 87.75 110 LEU A C 1
ATOM 930 O O . LEU A 1 110 ? -23.584 -2.764 35.542 1.00 87.75 110 LEU A O 1
ATOM 934 N N . GLU A 1 111 ? -22.278 -4.449 34.829 1.00 87.88 111 GLU A N 1
ATOM 935 C CA . GLU A 1 111 ? -23.000 -5.500 35.553 1.00 87.88 111 GLU A CA 1
ATOM 936 C C . GLU A 1 111 ? -22.800 -5.419 37.070 1.00 87.88 111 GLU A C 1
ATOM 938 O O . GLU A 1 111 ? -23.717 -5.747 37.825 1.00 87.88 111 GLU A O 1
ATOM 943 N N . ALA A 1 112 ? -21.625 -4.974 37.523 1.00 86.75 112 ALA A N 1
ATOM 944 C CA . ALA A 1 112 ? -21.356 -4.751 38.939 1.00 86.75 112 ALA A CA 1
ATOM 945 C C . ALA A 1 112 ? -22.177 -3.579 39.499 1.00 86.75 112 ALA A C 1
ATOM 947 O O . ALA A 1 112 ? -22.718 -3.688 40.601 1.00 86.75 112 ALA A O 1
ATOM 948 N N . ASP A 1 113 ? -22.306 -2.492 38.733 1.00 84.12 113 ASP A N 1
ATOM 949 C CA . ASP A 1 113 ? -23.084 -1.316 39.132 1.00 84.12 113 ASP A CA 1
ATOM 950 C C . ASP A 1 113 ? -24.596 -1.566 39.058 1.00 84.12 113 ASP A C 1
ATOM 952 O O . ASP A 1 113 ? -25.349 -1.101 39.915 1.00 84.12 113 ASP A O 1
ATOM 956 N N . ASN A 1 114 ? -25.062 -2.30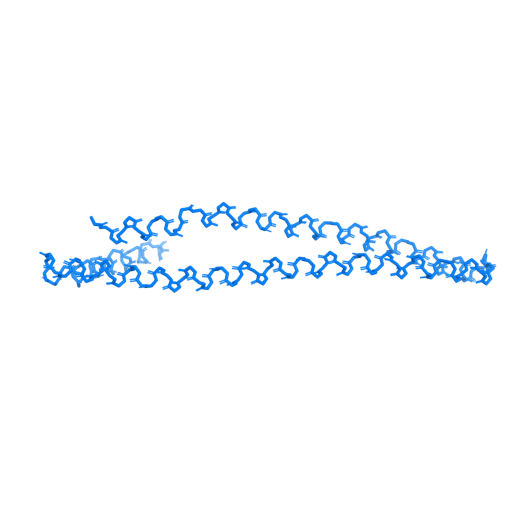0 38.042 1.00 84.50 114 ASN A N 1
ATOM 957 C CA . ASN A 1 114 ? -26.459 -2.697 37.895 1.00 84.50 114 ASN A CA 1
ATOM 958 C C . ASN A 1 114 ? -26.585 -4.050 37.178 1.00 84.50 114 ASN A C 1
ATOM 960 O O . ASN A 1 114 ? -26.555 -4.133 35.948 1.00 84.50 114 ASN A O 1
ATOM 964 N N . SER A 1 115 ? -26.822 -5.109 37.950 1.00 88.31 115 SER A N 1
ATOM 965 C CA . SER A 1 115 ? -26.976 -6.458 37.399 1.00 88.31 115 SER A CA 1
ATOM 966 C C . SER A 1 115 ? -28.130 -6.548 36.387 1.00 88.31 115 SER A C 1
ATOM 968 O O . SER A 1 115 ? -29.247 -6.086 36.635 1.00 88.31 115 SER A O 1
ATOM 970 N N . GLY A 1 116 ? -27.854 -7.155 35.233 1.00 84.62 116 GLY A N 1
ATOM 971 C CA . GLY A 1 116 ? -28.781 -7.348 34.121 1.00 84.62 116 GLY A CA 1
ATOM 972 C C . GLY A 1 116 ? -28.908 -6.149 33.177 1.00 84.62 116 GLY A C 1
ATOM 973 O O . GLY A 1 116 ? -29.683 -6.217 32.217 1.00 84.62 116 GLY A O 1
ATOM 974 N N . VAL A 1 117 ? -28.183 -5.048 33.408 1.00 86.88 117 VAL A N 1
ATOM 975 C CA . VAL A 1 117 ? -28.251 -3.867 32.532 1.00 86.88 117 VAL A CA 1
ATOM 976 C C . VAL A 1 117 ? -27.662 -4.143 31.154 1.00 86.88 117 VAL A C 1
ATOM 978 O O . VAL A 1 117 ? -28.223 -3.657 30.169 1.00 86.88 117 VAL A O 1
ATOM 981 N N . THR A 1 118 ? -26.613 -4.960 31.032 1.00 83.81 118 THR A N 1
ATOM 982 C CA . THR A 1 118 ? -26.028 -5.258 29.714 1.00 83.81 118 THR A CA 1
ATOM 983 C C . THR A 1 118 ? -27.013 -6.023 28.830 1.00 83.81 118 THR A C 1
ATOM 985 O O . THR A 1 118 ? -27.222 -5.637 27.682 1.00 83.81 118 THR A O 1
ATOM 988 N N . GLU A 1 119 ? -27.746 -6.998 29.381 1.00 83.81 119 GLU A N 1
ATOM 989 C CA . GLU A 1 119 ? -28.779 -7.745 28.648 1.00 83.81 119 GLU A CA 1
ATOM 990 C C . GLU A 1 119 ? -29.950 -6.840 28.217 1.00 83.81 119 GLU A C 1
ATOM 992 O O . GLU A 1 119 ? -30.487 -6.965 27.111 1.00 83.81 119 GLU A O 1
ATOM 997 N N . GLN A 1 120 ? -30.350 -5.889 29.069 1.00 84.94 120 GLN A N 1
ATOM 998 C CA . GLN A 1 120 ? -31.388 -4.912 28.726 1.00 84.94 120 GLN A CA 1
ATOM 999 C C . GLN A 1 120 ? -30.947 -3.971 27.599 1.00 84.94 120 GLN A C 1
ATOM 1001 O O . GLN A 1 120 ? -31.748 -3.661 26.709 1.00 84.94 120 GLN A O 1
ATOM 1006 N N . ILE A 1 121 ? -29.687 -3.525 27.623 1.00 85.06 121 ILE A N 1
ATOM 1007 C CA . ILE A 1 121 ? -29.098 -2.691 26.571 1.00 85.06 121 ILE A CA 1
ATOM 1008 C C . ILE A 1 121 ? -29.025 -3.478 25.260 1.00 85.06 121 ILE A C 1
ATOM 1010 O O . ILE A 1 121 ? -29.529 -2.992 24.248 1.00 85.06 121 ILE A O 1
ATOM 1014 N N . GLU A 1 122 ? -28.492 -4.702 25.268 1.00 83.88 122 GLU A N 1
ATOM 1015 C CA . GLU A 1 122 ? -28.387 -5.558 24.078 1.00 83.88 122 GLU A CA 1
ATOM 1016 C C . GLU A 1 122 ? -29.759 -5.820 23.437 1.00 83.88 122 GLU A C 1
ATOM 1018 O O . GLU A 1 122 ? -29.930 -5.623 22.229 1.00 83.88 122 GLU A O 1
ATOM 1023 N N . LYS A 1 123 ? -30.780 -6.155 24.243 1.00 85.38 123 LYS A N 1
ATOM 1024 C CA . LYS A 1 123 ? -32.168 -6.312 23.767 1.00 85.38 123 LYS A CA 1
ATOM 1025 C C . LYS A 1 123 ? -32.710 -5.023 23.156 1.00 85.38 123 LYS A C 1
ATOM 1027 O O . LYS A 1 123 ? -33.401 -5.060 22.136 1.00 85.38 123 LYS A O 1
ATOM 1032 N N . ARG A 1 124 ? -32.435 -3.862 23.758 1.00 85.62 124 ARG A N 1
ATOM 1033 C CA . ARG A 1 124 ? -32.845 -2.562 23.199 1.00 85.62 124 ARG A CA 1
ATOM 1034 C C . ARG A 1 124 ? -32.163 -2.285 21.863 1.00 85.62 124 ARG A C 1
ATOM 1036 O O . ARG A 1 124 ? -32.853 -1.911 20.918 1.00 85.62 124 ARG A O 1
ATOM 1043 N N . VAL A 1 125 ? -30.854 -2.502 21.769 1.00 85.00 125 VAL A N 1
ATOM 1044 C CA . VAL A 1 125 ? -30.073 -2.284 20.545 1.00 85.00 125 VAL A CA 1
ATOM 1045 C C . VAL A 1 125 ? -30.556 -3.200 19.421 1.00 85.00 125 VAL A C 1
ATOM 1047 O O . VAL A 1 125 ? -30.834 -2.711 18.327 1.00 85.00 125 VAL A O 1
ATOM 1050 N N . GLN A 1 126 ? -30.770 -4.493 19.688 1.00 81.88 126 GLN A N 1
ATOM 1051 C CA . GLN A 1 126 ? -31.342 -5.422 18.704 1.00 81.88 126 GLN A CA 1
ATOM 1052 C C . GLN A 1 126 ? -32.718 -4.974 18.208 1.00 81.88 126 GLN A C 1
ATOM 1054 O O . GLN A 1 126 ? -32.983 -5.017 17.009 1.00 81.88 126 GLN A O 1
ATOM 1059 N N . ASN A 1 127 ? -33.588 -4.499 19.100 1.00 82.75 127 ASN A N 1
ATOM 1060 C CA . ASN A 1 127 ? -34.906 -4.001 18.710 1.00 82.75 127 ASN A CA 1
ATOM 1061 C C . ASN A 1 127 ? -34.829 -2.732 17.845 1.00 82.75 127 ASN A C 1
ATOM 1063 O O . ASN A 1 127 ? -35.655 -2.550 16.950 1.00 82.75 127 ASN A O 1
ATOM 1067 N N . VAL A 1 128 ? -33.859 -1.849 18.093 1.00 81.44 128 VAL A N 1
ATOM 1068 C CA . VAL A 1 128 ? -33.645 -0.632 17.293 1.00 81.44 128 VAL A CA 1
ATOM 1069 C C . VAL A 1 128 ? -33.053 -0.972 15.923 1.00 81.44 128 VAL A C 1
ATOM 1071 O O . VAL A 1 128 ? -33.578 -0.517 14.908 1.00 81.44 128 VAL A O 1
ATOM 1074 N N . LEU A 1 129 ? -32.021 -1.819 15.869 1.00 75.19 129 LEU A N 1
ATOM 1075 C CA . LEU A 1 129 ? -31.389 -2.246 14.614 1.00 75.19 129 LEU A CA 1
ATOM 1076 C C . LEU A 1 129 ? -32.324 -3.116 13.762 1.00 75.19 129 LEU A C 1
ATOM 1078 O O . LEU A 1 129 ? -32.423 -2.919 12.552 1.00 75.19 129 LEU A O 1
ATOM 1082 N N . GLY A 1 130 ? -33.079 -4.020 14.389 1.00 67.25 130 GLY A N 1
ATOM 1083 C CA . GLY A 1 130 ? -34.101 -4.826 13.720 1.00 67.25 130 GLY A CA 1
ATOM 1084 C C . GLY A 1 130 ? -35.225 -3.978 13.118 1.00 67.25 130 GLY A C 1
ATOM 1085 O O . GLY A 1 130 ? -35.708 -4.275 12.027 1.00 67.25 130 GLY A O 1
ATOM 1086 N N . LYS A 1 131 ? -35.599 -2.867 13.769 1.00 58.97 131 LYS A N 1
ATOM 1087 C CA . LYS A 1 131 ? -36.531 -1.882 13.197 1.00 58.97 131 LYS A CA 1
ATOM 1088 C C . LYS A 1 131 ? -35.914 -1.099 12.035 1.00 58.97 131 LYS A C 1
ATOM 1090 O O . LYS A 1 131 ? -36.602 -0.899 11.040 1.00 58.97 131 LYS A O 1
ATOM 1095 N N . ALA A 1 132 ? -34.642 -0.705 12.126 1.00 57.53 132 ALA A N 1
ATOM 1096 C CA . ALA A 1 132 ? -33.953 0.050 11.075 1.00 57.53 132 ALA A CA 1
ATOM 1097 C C . ALA A 1 132 ? -33.847 -0.731 9.747 1.00 57.53 132 ALA A C 1
ATOM 1099 O O . ALA A 1 132 ? -34.078 -0.156 8.678 1.00 57.53 132 ALA A O 1
ATOM 1100 N N . LEU A 1 133 ? -33.588 -2.044 9.820 1.00 51.88 133 LEU A N 1
ATOM 1101 C CA . LEU A 1 133 ? -33.568 -2.958 8.667 1.00 51.88 133 LEU A CA 1
ATOM 1102 C C . LEU A 1 133 ? -34.956 -3.143 8.023 1.00 51.88 133 LEU A C 1
ATOM 1104 O O . LEU A 1 133 ? -35.061 -3.298 6.810 1.00 51.88 133 LEU A O 1
ATOM 1108 N N . ALA A 1 134 ? -36.037 -3.082 8.807 1.00 53.91 134 ALA A N 1
ATOM 1109 C CA . ALA A 1 134 ? -37.404 -3.195 8.291 1.00 53.91 134 ALA A CA 1
ATOM 1110 C C . ALA A 1 134 ? -37.883 -1.921 7.563 1.00 53.91 134 ALA A C 1
ATOM 1112 O O . ALA A 1 134 ? -38.709 -1.997 6.654 1.00 53.91 134 ALA A O 1
ATOM 1113 N N . THR A 1 135 ? -37.367 -0.747 7.936 1.00 53.28 135 THR A N 1
ATOM 1114 C CA . THR A 1 135 ? -37.690 0.541 7.291 1.00 53.28 135 THR A CA 1
ATOM 1115 C C . THR A 1 135 ? -36.909 0.828 6.009 1.00 53.28 135 THR A C 1
ATOM 1117 O O . THR A 1 135 ? -37.358 1.653 5.226 1.00 53.28 135 THR A O 1
ATOM 1120 N N . THR A 1 136 ? -35.781 0.157 5.761 1.00 50.75 136 THR A N 1
ATOM 1121 C CA . THR A 1 136 ? -34.974 0.322 4.530 1.00 50.75 136 THR A CA 1
ATOM 1122 C C . THR A 1 136 ? -35.411 -0.593 3.377 1.00 50.75 136 THR A C 1
ATOM 1124 O O . THR A 1 136 ? -34.833 -0.532 2.297 1.00 50.75 136 THR A O 1
ATOM 1127 N N . SER A 1 137 ? -36.437 -1.428 3.581 1.00 49.25 137 SER A N 1
ATOM 1128 C CA . SER A 1 137 ? -36.952 -2.394 2.595 1.00 49.25 137 SER A CA 1
ATOM 1129 C C . SER A 1 137 ? -38.303 -1.987 1.970 1.00 49.25 137 SER A C 1
ATOM 1131 O O . SER A 1 137 ? -39.058 -2.838 1.502 1.00 49.25 137 SER A O 1
ATOM 1133 N N . LYS A 1 138 ? -38.636 -0.692 1.973 1.00 40.38 138 LYS A N 1
ATOM 1134 C CA . LYS A 1 138 ? -39.791 -0.112 1.267 1.00 40.38 138 LYS A CA 1
ATOM 1135 C C . LYS A 1 138 ? -39.330 1.005 0.349 1.00 40.38 138 LYS A C 1
ATOM 1137 O O . LYS A 1 138 ? -39.933 1.118 -0.737 1.00 40.38 138 LYS A O 1
#